Protein AF-A0AAJ1K2L3-F1 (afdb_monomer)

Solvent-accessible surface area (backbone atoms only — not comparable to full-atom values): 7882 Å² total; per-residue (Å²): 142,82,64,66,69,59,52,53,51,51,50,51,60,64,66,70,42,66,76,26,13,35,36,40,37,45,78,62,70,50,25,49,73,88,35,52,59,82,81,45,63,57,47,80,53,73,97,76,20,42,33,32,54,41,69,54,43,80,42,42,40,34,36,39,54,74,52,72,58,94,91,45,78,47,69,54,69,80,44,71,48,77,43,81,39,51,47,49,35,34,36,32,41,40,72,48,82,43,43,57,70,60,46,76,75,55,78,76,61,90,54,54,52,75,72,47,81,47,81,49,72,95,82,79,30,40,26,47,32,31,37,42,35,72,44,86,120

Foldseek 3Di:
DPPPVVQVVVVVVLLPFQQWEKEWEDAPDKDKQNHDQVVASWDQHPPRTIIGTDGFAKIKMWDWHWDDDDPDIDIDDIFIDIDGTDGRKYWYQYFDWDAPVVCVVPVPPPFKDFRDWDDDPDNGTTGTRITGGIDRD

Sequence (137 aa):
MFGIGKKKAKLKDFINDETKAVIHIYGDKVKVDGKDPSEFDMIKGEYGQAVVKLDAGVHSIEAIHRTTEGKTNIKTPRITSELTLEANHEYSFGIHKYSKEYLDNNSHDSAYQYIYYCPVGEGKYEGRFGIICFIER

Radius of gyration: 16.04 Å; Cα contacts (8 Å, |Δi|>4): 269; chains: 1; bounding box: 40×38×42 Å

Secondary structure (DSSP, 8-state):
--SHHHHHHHHHHHH--TTSEEEEE-SSSEEETTB-GGGSSEEE-GGG-EEEEE-SEEEEEEE--EEEETTEEEEPPPEEEEEEE-TT-EEEE------HHHHHHSTT-TTEEEEEEEEETTTTEEEEEEEEEEE--

pLDDT: mean 72.31, std 17.11, range [36.06, 94.56]

Mean predicted aligned error: 9.55 Å

Structure (mmCIF, N/CA/C/O backbone):
data_AF-A0AAJ1K2L3-F1
#
_entry.id   AF-A0AAJ1K2L3-F1
#
loop_
_atom_site.group_PDB
_atom_site.id
_atom_site.type_symbol
_atom_site.label_atom_id
_atom_site.label_alt_id
_atom_site.label_comp_id
_atom_site.label_asym_id
_atom_site.label_entity_id
_atom_site.label_seq_id
_atom_site.pdbx_PDB_ins_code
_atom_site.Cartn_x
_atom_site.Cartn_y
_atom_site.Cartn_z
_atom_site.occupancy
_atom_site.B_iso_or_equiv
_atom_site.auth_seq_id
_atom_site.auth_comp_id
_atom_site.auth_asym_id
_atom_site.auth_atom_id
_atom_site.pdbx_PDB_model_num
ATOM 1 N N . MET A 1 1 ? -13.997 27.029 -7.986 1.00 42.00 1 MET A N 1
ATOM 2 C CA . MET A 1 1 ? -13.028 26.021 -7.494 1.00 42.00 1 MET A CA 1
ATOM 3 C C . MET A 1 1 ? -13.575 25.330 -6.231 1.00 42.00 1 MET A C 1
ATOM 5 O O . MET A 1 1 ? -13.166 25.677 -5.138 1.00 42.00 1 MET A O 1
ATOM 9 N N . PHE A 1 2 ? -14.522 24.383 -6.343 1.00 47.84 2 PHE A N 1
ATOM 10 C CA . PHE A 1 2 ? -15.242 23.811 -5.174 1.00 47.84 2 PHE A CA 1
ATOM 11 C C . PHE A 1 2 ? -14.991 22.307 -4.910 1.00 47.84 2 PHE A C 1
ATOM 13 O O . PHE A 1 2 ? -15.621 21.720 -4.033 1.00 47.84 2 PHE A O 1
ATOM 20 N N . GLY A 1 3 ? -14.086 21.659 -5.656 1.00 57.00 3 GLY A N 1
ATOM 21 C CA . GLY A 1 3 ? -13.916 20.195 -5.617 1.00 57.00 3 GLY A CA 1
ATOM 22 C C . GLY A 1 3 ? -12.775 19.661 -4.739 1.00 57.00 3 GLY A C 1
ATOM 23 O O . GLY A 1 3 ? -12.892 18.566 -4.197 1.00 57.00 3 GLY A O 1
ATOM 24 N N . ILE A 1 4 ? -11.681 20.411 -4.582 1.00 59.56 4 ILE A N 1
ATOM 25 C CA . ILE A 1 4 ? -10.441 19.902 -3.960 1.00 59.56 4 ILE A CA 1
ATOM 26 C C . ILE A 1 4 ? -10.577 19.812 -2.431 1.00 59.56 4 ILE A C 1
ATOM 28 O O . ILE A 1 4 ? -10.241 18.787 -1.844 1.00 59.56 4 ILE A O 1
ATOM 32 N N . GLY A 1 5 ? -11.164 20.828 -1.787 1.00 63.53 5 GLY A N 1
ATOM 33 C CA . GLY A 1 5 ? -11.351 20.845 -0.329 1.00 63.53 5 GLY A CA 1
ATOM 34 C C . GLY A 1 5 ? -12.245 19.714 0.193 1.00 63.53 5 GLY A C 1
ATOM 35 O O . GLY A 1 5 ? -11.931 19.097 1.206 1.00 63.53 5 GLY A O 1
ATOM 36 N N . LYS A 1 6 ? -13.310 19.362 -0.544 1.00 71.69 6 LYS A N 1
ATOM 37 C CA . LYS A 1 6 ? -14.211 18.257 -0.171 1.00 71.69 6 LYS A CA 1
ATOM 38 C C . LYS A 1 6 ? -13.540 16.884 -0.272 1.00 71.69 6 LYS A C 1
ATOM 40 O O . LYS A 1 6 ? -13.833 16.016 0.541 1.00 71.69 6 LYS A O 1
ATOM 45 N N . LYS A 1 7 ? -12.649 16.677 -1.251 1.00 70.38 7 LYS A N 1
ATOM 46 C CA . LYS A 1 7 ? -11.887 15.423 -1.383 1.00 70.38 7 LYS A CA 1
ATOM 47 C C . LYS A 1 7 ? -10.874 15.258 -0.251 1.00 70.38 7 LYS A C 1
ATOM 49 O O . LYS A 1 7 ? -10.784 14.174 0.307 1.00 70.38 7 LYS A O 1
ATOM 54 N N . LYS A 1 8 ? -10.184 16.339 0.132 1.00 76.56 8 LYS A N 1
ATOM 55 C CA . LYS A 1 8 ? -9.246 16.328 1.265 1.00 76.56 8 LYS A CA 1
ATOM 56 C C . LYS A 1 8 ? -9.935 16.045 2.596 1.00 76.56 8 LYS A C 1
ATOM 58 O O . LYS A 1 8 ? -9.426 15.242 3.361 1.00 76.56 8 LYS A O 1
ATOM 63 N N . ALA A 1 9 ? -11.091 16.661 2.851 1.00 82.81 9 ALA A N 1
ATOM 64 C CA . ALA A 1 9 ? -11.869 16.393 4.062 1.00 82.81 9 ALA A CA 1
ATOM 65 C C . ALA A 1 9 ? -12.309 14.923 4.136 1.00 82.81 9 ALA A C 1
ATOM 67 O O . ALA A 1 9 ? -12.014 14.252 5.112 1.00 82.81 9 ALA A O 1
ATOM 68 N N . LYS A 1 10 ? -12.881 14.386 3.049 1.00 85.00 10 LYS A N 1
ATOM 69 C CA . LYS A 1 10 ? -13.267 12.969 2.985 1.00 85.00 10 LYS A CA 1
ATOM 70 C C . LYS A 1 10 ? -12.097 12.015 3.181 1.00 85.00 10 LYS A C 1
ATOM 72 O O . LYS A 1 10 ? -12.275 10.992 3.821 1.00 85.00 10 LYS A O 1
ATOM 77 N N . LEU A 1 11 ? -10.930 12.327 2.616 1.00 85.38 11 LEU A N 1
ATOM 78 C CA . LEU A 1 11 ? -9.737 11.515 2.829 1.00 85.38 11 LEU A CA 1
ATOM 79 C C . LEU A 1 11 ? -9.302 11.562 4.296 1.00 85.38 11 LEU A C 1
ATOM 81 O O . LEU A 1 11 ? -9.019 10.511 4.846 1.00 85.38 11 LEU A O 1
ATOM 85 N N . LYS A 1 12 ? -9.299 12.741 4.932 1.00 86.19 12 LYS A N 1
ATOM 86 C CA . LYS A 1 12 ? -8.987 12.885 6.363 1.00 86.19 12 LYS A CA 1
ATOM 87 C C . LYS A 1 12 ? -9.947 12.091 7.246 1.00 86.19 12 LYS A C 1
ATOM 89 O O . LYS A 1 12 ? -9.493 11.348 8.104 1.00 86.19 12 LYS A O 1
ATOM 94 N N . ASP A 1 13 ? -11.247 12.209 7.000 1.00 87.94 13 ASP A N 1
ATOM 95 C CA . ASP A 1 13 ? -12.261 11.458 7.745 1.00 87.94 13 ASP A CA 1
ATOM 96 C C . ASP A 1 13 ? -12.115 9.952 7.509 1.00 87.94 13 ASP A C 1
ATOM 98 O O . ASP A 1 13 ? -12.265 9.158 8.430 1.00 87.94 13 ASP A O 1
ATOM 102 N N . PHE A 1 14 ? -11.784 9.558 6.275 1.00 88.06 14 PHE A N 1
ATOM 103 C CA . PHE A 1 14 ? -11.543 8.167 5.923 1.00 88.06 14 PHE A CA 1
ATOM 104 C C . PHE A 1 14 ? -10.361 7.604 6.701 1.00 88.06 14 PHE A C 1
ATOM 106 O O . PHE A 1 14 ? -10.506 6.570 7.336 1.00 88.06 14 PHE A O 1
ATOM 113 N N . ILE A 1 15 ? -9.209 8.273 6.689 1.00 87.88 15 ILE A N 1
ATOM 114 C CA . ILE A 1 15 ? -8.016 7.757 7.362 1.00 87.88 15 ILE A CA 1
ATOM 115 C C . ILE A 1 15 ? -8.146 7.810 8.888 1.00 87.88 15 ILE A C 1
ATOM 117 O O . ILE A 1 15 ? -7.427 7.064 9.544 1.00 87.88 15 ILE A O 1
ATOM 121 N N . ASN A 1 16 ? -9.018 8.648 9.461 1.00 87.56 16 ASN A N 1
ATOM 122 C CA . ASN A 1 16 ? -9.188 8.824 10.909 1.00 87.56 16 ASN A CA 1
ATOM 123 C C . ASN A 1 16 ? -9.886 7.622 11.579 1.00 87.56 16 ASN A C 1
ATOM 125 O O . ASN A 1 16 ? -11.041 7.691 11.996 1.00 87.56 16 ASN A O 1
ATOM 129 N N . ASP A 1 17 ? -9.178 6.502 11.629 1.00 86.56 17 ASP A N 1
ATOM 130 C CA . ASP A 1 17 ? -9.603 5.237 12.206 1.00 86.56 17 ASP A CA 1
ATOM 131 C C . ASP A 1 17 ? -8.404 4.582 12.890 1.00 86.56 17 ASP A C 1
ATOM 133 O O . ASP A 1 17 ? -7.509 4.053 12.233 1.00 86.56 17 ASP A O 1
ATOM 137 N N . GLU A 1 18 ? -8.379 4.653 14.217 1.00 88.38 18 GLU A N 1
ATOM 138 C CA . GLU A 1 18 ? -7.282 4.128 15.034 1.00 88.38 18 GLU A CA 1
ATOM 139 C C . GLU A 1 18 ? -7.306 2.592 15.125 1.00 88.38 18 GLU A C 1
ATOM 141 O O . GLU A 1 18 ? -6.351 1.979 15.591 1.00 88.38 18 GLU A O 1
ATOM 146 N N . THR A 1 19 ? -8.385 1.938 14.676 1.00 92.06 19 THR A N 1
ATOM 147 C CA . THR A 1 19 ? -8.519 0.471 14.739 1.00 92.06 19 THR A CA 1
ATOM 148 C C . THR A 1 19 ? -7.909 -0.237 13.533 1.00 92.06 19 THR A C 1
ATOM 150 O O . THR A 1 19 ? -7.743 -1.458 13.552 1.00 92.06 19 THR A O 1
ATOM 153 N N . LYS A 1 20 ? -7.573 0.517 12.482 1.00 92.50 20 LYS A N 1
ATOM 154 C CA . LYS A 1 20 ? -7.072 -0.001 11.208 1.00 92.50 20 LYS A CA 1
ATOM 155 C C . LYS A 1 20 ? -5.684 0.541 10.900 1.00 92.50 20 LYS A C 1
ATOM 157 O O . LYS A 1 20 ? -5.308 1.627 11.336 1.00 92.50 20 LYS A O 1
ATOM 162 N N . ALA A 1 21 ? -4.940 -0.226 10.117 1.00 90.75 21 ALA A N 1
ATOM 163 C CA . ALA A 1 21 ? -3.793 0.269 9.379 1.00 90.75 21 ALA A CA 1
ATOM 164 C C . ALA A 1 21 ? -4.283 0.928 8.083 1.00 90.75 21 ALA A C 1
ATOM 166 O O . ALA A 1 21 ? -5.215 0.438 7.439 1.00 90.75 21 ALA A O 1
ATOM 167 N N . VAL A 1 22 ? -3.649 2.022 7.672 1.00 90.31 22 VAL A N 1
ATOM 168 C CA . VAL A 1 22 ? -3.952 2.708 6.409 1.00 90.31 22 VAL A CA 1
ATOM 169 C C . VAL A 1 22 ? -2.774 2.548 5.465 1.00 90.31 22 VAL A C 1
ATOM 171 O O . VAL A 1 22 ? -1.648 2.861 5.826 1.00 90.31 22 VAL A O 1
ATOM 174 N N . ILE A 1 23 ? -3.017 2.118 4.230 1.00 88.00 23 ILE A N 1
ATOM 175 C CA . ILE A 1 23 ? -1.980 2.031 3.203 1.00 88.00 23 ILE A CA 1
ATOM 176 C C . ILE A 1 23 ? -2.317 2.904 1.994 1.00 88.00 23 ILE A C 1
ATOM 178 O O . ILE A 1 23 ? -3.377 2.781 1.380 1.00 88.00 23 ILE A O 1
ATOM 182 N N . HIS A 1 24 ? -1.389 3.789 1.634 1.00 88.25 24 HIS A N 1
ATOM 183 C CA . HIS A 1 24 ? -1.432 4.625 0.438 1.00 88.25 24 HIS A CA 1
ATOM 184 C C . HIS A 1 24 ? -0.673 3.923 -0.687 1.00 88.25 24 HIS A C 1
ATOM 186 O O . HIS A 1 24 ? 0.546 3.804 -0.655 1.00 88.25 24 HIS A O 1
ATOM 192 N N . ILE A 1 25 ? -1.394 3.432 -1.687 1.00 87.00 25 ILE A N 1
ATOM 193 C CA . ILE A 1 25 ? -0.859 2.636 -2.789 1.00 87.00 25 ILE A CA 1
ATOM 194 C C . ILE A 1 25 ? -0.721 3.507 -4.039 1.00 87.00 25 ILE A C 1
ATOM 196 O O . ILE A 1 25 ? -1.710 3.987 -4.606 1.00 87.00 25 ILE A O 1
ATOM 200 N N . TYR A 1 26 ? 0.519 3.641 -4.501 1.00 80.00 26 TYR A N 1
ATOM 201 C CA . TYR A 1 26 ? 0.923 4.324 -5.719 1.00 80.00 26 TYR A CA 1
ATOM 202 C C . TYR A 1 26 ? 1.383 3.305 -6.764 1.00 80.00 26 TYR A C 1
ATOM 204 O O . TYR A 1 26 ? 2.419 2.654 -6.622 1.00 80.00 26 TYR A O 1
ATOM 212 N N . GLY A 1 27 ? 0.629 3.198 -7.855 1.00 73.56 27 GLY A N 1
ATOM 213 C CA . GLY A 1 27 ? 0.986 2.364 -8.997 1.00 73.56 27 GLY A CA 1
ATOM 214 C C . GLY A 1 27 ? -0.186 1.568 -9.551 1.00 73.56 27 GLY A C 1
ATOM 215 O O . GLY A 1 27 ? -1.255 1.475 -8.949 1.00 73.56 27 GLY A O 1
ATOM 216 N N . ASP A 1 28 ? 0.043 0.979 -10.720 1.00 68.94 28 ASP A N 1
ATOM 217 C CA . ASP A 1 28 ? -0.930 0.135 -11.400 1.00 68.94 28 ASP A CA 1
ATOM 218 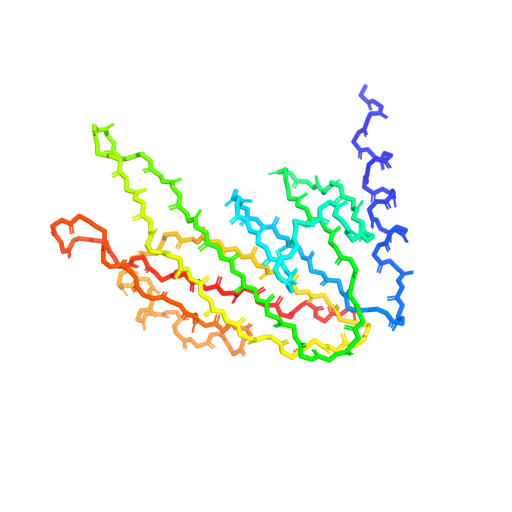C C . ASP A 1 28 ? -0.678 -1.345 -11.093 1.00 68.94 28 ASP A C 1
ATOM 220 O O . ASP A 1 28 ? 0.466 -1.781 -10.970 1.00 68.94 28 ASP A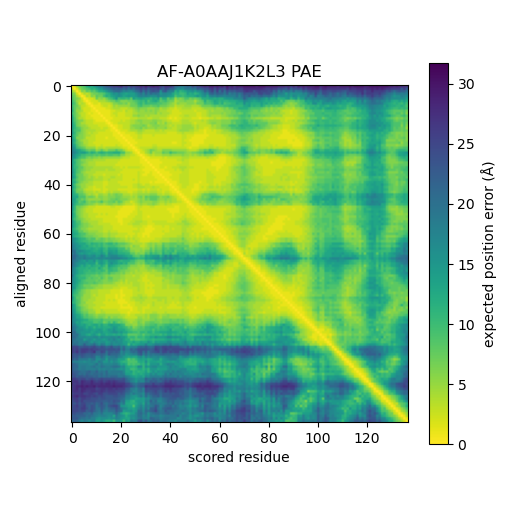 O 1
ATOM 224 N N . LYS A 1 29 ? -1.753 -2.146 -11.050 1.00 80.50 29 LYS A N 1
ATOM 225 C CA . LYS A 1 29 ? -1.695 -3.614 -10.880 1.00 80.50 29 LYS A CA 1
ATOM 226 C C . LYS A 1 29 ? -1.016 -4.053 -9.582 1.00 80.50 29 LYS A C 1
ATOM 228 O O . LYS A 1 29 ? -0.183 -4.963 -9.589 1.00 80.50 29 LYS A O 1
ATOM 233 N N . VAL A 1 30 ? -1.393 -3.392 -8.493 1.00 85.56 30 VAL A N 1
ATOM 234 C CA . VAL A 1 30 ? -1.072 -3.811 -7.129 1.00 85.56 30 VAL A CA 1
ATOM 235 C C . VAL A 1 30 ? -2.184 -4.721 -6.622 1.00 85.56 30 VAL A C 1
ATOM 237 O O . VAL A 1 30 ? -3.352 -4.466 -6.906 1.00 85.56 30 VAL A O 1
ATOM 240 N N . LYS A 1 31 ? -1.819 -5.763 -5.880 1.00 90.88 31 LYS A N 1
ATOM 241 C CA . LYS A 1 31 ? -2.728 -6.613 -5.117 1.00 90.88 31 LYS A CA 1
ATOM 242 C C . LYS A 1 31 ? -2.309 -6.630 -3.658 1.00 90.88 31 LYS A C 1
ATOM 244 O O . LYS A 1 31 ? -1.116 -6.656 -3.368 1.00 90.88 31 LYS A O 1
ATOM 249 N N . VAL A 1 32 ? -3.295 -6.652 -2.774 1.00 90.62 32 VAL A N 1
ATOM 250 C CA . VAL A 1 32 ? -3.126 -6.860 -1.334 1.00 90.62 32 VAL A CA 1
ATOM 251 C C . VAL A 1 32 ? -3.862 -8.146 -0.990 1.00 90.62 32 VAL A C 1
ATOM 253 O O . VAL A 1 32 ? -5.018 -8.303 -1.375 1.00 90.62 32 VAL A O 1
ATOM 256 N N . ASP A 1 33 ? -3.192 -9.105 -0.359 1.00 93.56 33 ASP A N 1
ATOM 257 C CA . ASP A 1 33 ? -3.749 -10.431 -0.052 1.00 93.56 33 ASP A CA 1
ATOM 258 C C . ASP A 1 33 ? -4.386 -11.120 -1.268 1.00 93.56 33 ASP A C 1
ATOM 260 O O . ASP A 1 33 ? -5.451 -11.736 -1.200 1.00 93.56 33 ASP A O 1
ATOM 264 N N . GLY A 1 34 ? -3.736 -10.960 -2.426 1.00 92.44 34 GLY A N 1
ATOM 265 C CA . GLY A 1 34 ? -4.179 -11.488 -3.720 1.00 92.44 34 GLY A CA 1
ATOM 266 C C . GLY A 1 34 ? -5.363 -10.750 -4.366 1.00 92.44 34 GLY A C 1
ATOM 267 O O . GLY A 1 34 ? -5.711 -11.059 -5.516 1.00 92.44 34 GLY A O 1
ATOM 268 N N . LYS A 1 35 ? -5.945 -9.760 -3.684 1.00 93.56 35 LYS A N 1
ATOM 269 C CA . LYS A 1 35 ? -7.126 -8.987 -4.098 1.00 93.56 35 LYS A CA 1
ATOM 270 C C . LYS A 1 35 ? -6.755 -7.607 -4.625 1.00 93.56 35 LYS A C 1
ATOM 272 O O . LYS A 1 35 ? -5.735 -7.035 -4.241 1.00 93.56 35 LYS A O 1
ATOM 277 N N . ASP A 1 36 ? -7.580 -7.064 -5.509 1.00 91.50 36 ASP A N 1
ATOM 278 C CA . ASP A 1 36 ? -7.424 -5.691 -5.979 1.00 91.50 36 ASP A CA 1
ATOM 279 C C . ASP A 1 36 ? -7.764 -4.696 -4.844 1.00 91.50 36 ASP A C 1
ATOM 281 O O . ASP A 1 36 ? -8.700 -4.935 -4.080 1.00 91.50 36 ASP A O 1
ATOM 285 N N . PRO A 1 37 ? -7.074 -3.541 -4.733 1.00 90.44 37 PRO A N 1
ATOM 286 C CA . PRO A 1 37 ? -7.339 -2.538 -3.697 1.00 90.44 37 PRO A CA 1
ATOM 287 C C . PRO A 1 37 ? -8.805 -2.098 -3.589 1.00 90.44 37 PRO A C 1
ATOM 289 O O . PRO A 1 37 ? -9.268 -1.753 -2.509 1.00 90.44 37 PRO A O 1
ATOM 292 N N . SER A 1 38 ? -9.555 -2.132 -4.695 1.00 89.69 38 SER A N 1
ATOM 293 C CA . SER A 1 38 ? -10.983 -1.789 -4.724 1.00 89.69 38 SER A CA 1
ATOM 294 C C . SER A 1 38 ? -11.898 -2.802 -4.032 1.00 89.69 38 SER A C 1
ATOM 296 O O . SER A 1 38 ? -13.080 -2.517 -3.872 1.00 89.69 38 SER A O 1
ATOM 298 N N . GLU A 1 39 ? -11.390 -3.983 -3.680 1.00 92.94 39 GLU A N 1
ATOM 299 C CA . GLU A 1 39 ? -12.129 -5.016 -2.941 1.00 92.94 39 GLU A CA 1
ATOM 300 C C . GLU A 1 39 ? -12.083 -4.806 -1.419 1.00 92.94 39 GLU A C 1
ATOM 302 O O . GLU A 1 39 ? -12.751 -5.521 -0.674 1.00 92.94 39 GLU A O 1
ATOM 307 N N . PHE A 1 40 ? -11.301 -3.832 -0.957 1.00 91.88 40 PHE A N 1
ATOM 308 C CA . PHE A 1 40 ? -11.200 -3.433 0.441 1.00 91.88 40 PHE A CA 1
ATOM 309 C C . PHE A 1 40 ? -11.973 -2.138 0.695 1.00 91.88 40 PHE A C 1
ATOM 311 O O . PHE A 1 40 ? -12.472 -1.496 -0.234 1.00 91.88 40 PHE A O 1
ATOM 318 N N . ASP A 1 41 ? -12.032 -1.718 1.961 1.00 92.12 41 ASP A N 1
ATOM 319 C CA . ASP A 1 41 ? -12.448 -0.356 2.278 1.00 92.12 41 ASP A CA 1
ATOM 320 C C . ASP A 1 41 ? -11.397 0.610 1.710 1.00 92.12 41 ASP A C 1
ATOM 322 O O . ASP A 1 41 ? -10.272 0.696 2.213 1.00 92.12 41 ASP A O 1
ATOM 326 N N . MET A 1 42 ? -11.739 1.255 0.589 1.00 92.12 42 MET A N 1
ATOM 327 C CA . MET A 1 42 ? -10.825 2.043 -0.235 1.00 92.12 42 MET A CA 1
ATOM 328 C C . MET A 1 42 ? -11.427 3.398 -0.603 1.00 92.12 42 MET A C 1
ATOM 330 O O . MET A 1 42 ? -12.557 3.497 -1.085 1.00 92.12 42 MET A O 1
ATOM 334 N N . ILE A 1 43 ? -10.604 4.444 -0.533 1.00 91.69 43 ILE A N 1
ATOM 335 C CA . ILE A 1 43 ? -10.870 5.742 -1.155 1.00 91.69 43 ILE A CA 1
ATOM 336 C C . ILE A 1 43 ? -9.779 6.095 -2.171 1.00 91.69 43 ILE A C 1
ATOM 338 O O . ILE A 1 43 ? -8.617 5.710 -2.053 1.00 91.69 43 ILE A O 1
ATOM 342 N N . LYS A 1 44 ? -10.140 6.860 -3.204 1.00 87.81 44 LYS A N 1
ATOM 343 C CA . LYS A 1 44 ? -9.151 7.473 -4.099 1.00 87.81 44 LYS A CA 1
ATOM 344 C C . LYS A 1 44 ? -8.579 8.731 -3.448 1.00 87.81 44 LYS A C 1
ATOM 346 O O . LYS A 1 44 ? -9.328 9.670 -3.173 1.00 87.81 44 LYS A O 1
ATOM 351 N N . GLY A 1 45 ? -7.269 8.742 -3.227 1.00 80.62 45 GLY A N 1
ATOM 352 C CA . GLY A 1 45 ? -6.551 9.893 -2.685 1.00 80.62 45 GLY A CA 1
ATOM 353 C C . GLY A 1 45 ? -6.096 10.878 -3.765 1.00 80.62 45 GLY A C 1
ATOM 354 O O . GLY A 1 45 ? -6.625 10.908 -4.882 1.00 80.62 45 GLY A O 1
ATOM 355 N N . GLU A 1 46 ? -5.116 11.714 -3.425 1.00 78.12 46 GLU A N 1
ATOM 356 C CA . GLU A 1 46 ? -4.507 12.635 -4.390 1.00 78.12 46 GLU A CA 1
ATOM 357 C C . GLU A 1 46 ? -3.621 11.875 -5.394 1.00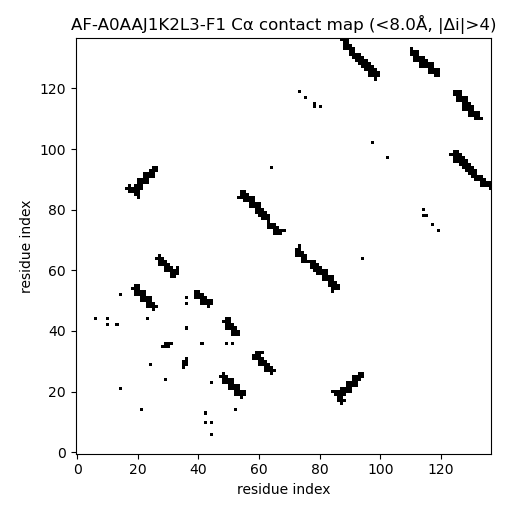 78.12 46 GLU A C 1
ATOM 359 O O . GLU A 1 46 ? -3.215 10.741 -5.159 1.00 78.12 46 GLU A O 1
ATOM 364 N N . TYR A 1 47 ? -3.376 12.470 -6.565 1.00 74.56 47 TYR A N 1
ATOM 365 C CA . TYR A 1 47 ? -2.490 11.910 -7.603 1.00 74.56 47 TYR A CA 1
ATOM 366 C C . TYR A 1 47 ? -2.816 10.476 -8.073 1.00 74.56 47 TYR A C 1
ATOM 368 O O . TYR A 1 47 ? -1.965 9.792 -8.628 1.00 74.56 47 TYR A O 1
ATOM 376 N N . GLY A 1 48 ? -4.064 10.027 -7.898 1.00 73.38 48 GLY A N 1
ATOM 377 C CA . GLY A 1 48 ? -4.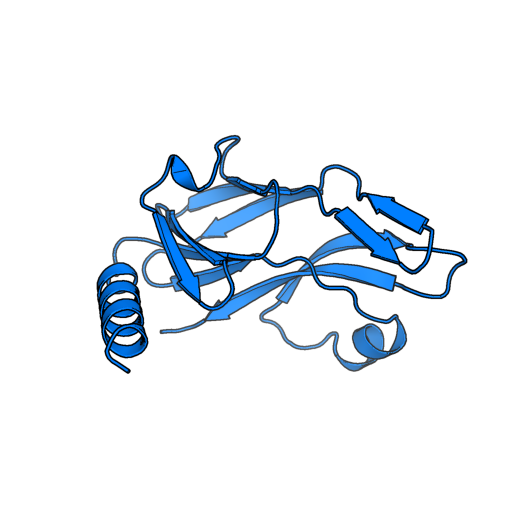520 8.714 -8.362 1.00 73.38 48 GLY A CA 1
ATOM 378 C C . GLY A 1 48 ? -4.224 7.555 -7.407 1.00 73.38 48 GLY A C 1
ATOM 379 O O . GLY A 1 48 ? -4.567 6.420 -7.745 1.00 73.38 48 GLY A O 1
ATOM 380 N N . GLN A 1 49 ? -3.669 7.829 -6.221 1.00 83.81 49 GLN A N 1
ATOM 381 C CA . GLN A 1 49 ? -3.405 6.799 -5.217 1.00 83.81 49 GLN A CA 1
ATOM 382 C C . GLN A 1 49 ? -4.696 6.093 -4.777 1.00 83.81 49 GLN A C 1
ATOM 384 O O . GLN A 1 49 ? -5.773 6.702 -4.684 1.00 83.81 49 GLN A O 1
ATOM 389 N N . ALA A 1 50 ? -4.586 4.804 -4.482 1.00 89.75 50 ALA A N 1
ATOM 390 C CA . ALA A 1 50 ? -5.602 4.069 -3.742 1.00 89.75 50 ALA A CA 1
ATOM 391 C C . ALA A 1 50 ? -5.224 4.093 -2.260 1.00 89.75 50 ALA A C 1
ATOM 393 O O . ALA A 1 50 ? -4.113 3.719 -1.916 1.00 89.75 50 ALA A O 1
ATOM 394 N N . VAL A 1 51 ? -6.124 4.545 -1.394 1.00 91.12 51 VAL A N 1
ATOM 395 C CA . VAL A 1 51 ? -5.925 4.518 0.058 1.00 91.12 51 VAL A CA 1
ATOM 396 C C . VAL A 1 51 ? -6.827 3.436 0.613 1.00 91.12 51 VAL A C 1
ATOM 398 O O . VAL A 1 51 ? -8.038 3.516 0.419 1.00 91.12 51 VAL A O 1
ATOM 401 N N . VAL A 1 52 ? -6.240 2.424 1.241 1.00 92.88 52 VAL A N 1
ATOM 402 C CA . VAL A 1 52 ? -6.931 1.216 1.705 1.00 92.88 52 VAL A CA 1
ATOM 403 C C . VAL A 1 52 ? -6.791 1.094 3.217 1.00 92.88 52 VAL A C 1
ATOM 405 O O . VAL A 1 52 ? -5.720 1.371 3.754 1.00 92.88 52 VAL A O 1
ATOM 408 N N . LYS A 1 53 ? -7.854 0.662 3.898 1.00 93.62 53 LYS A N 1
ATOM 409 C CA . LYS A 1 53 ? -7.793 0.236 5.299 1.00 93.62 53 LYS A CA 1
ATOM 410 C C . LYS A 1 53 ? -7.638 -1.270 5.410 1.00 93.62 53 LYS A C 1
ATOM 412 O O . LYS A 1 53 ? -8.359 -2.019 4.752 1.00 93.62 53 LYS A O 1
ATOM 417 N N . LEU A 1 54 ? -6.745 -1.693 6.290 1.00 93.00 54 LEU A N 1
ATOM 418 C CA . LEU A 1 54 ? -6.466 -3.090 6.589 1.00 93.00 54 LEU A CA 1
ATOM 419 C C . LEU A 1 54 ? -6.497 -3.303 8.102 1.00 93.00 54 LEU A C 1
ATOM 421 O O . LEU A 1 54 ? -6.323 -2.366 8.883 1.00 93.00 54 LEU A O 1
ATOM 425 N N . ASP A 1 55 ? -6.769 -4.532 8.519 1.00 94.56 55 ASP A N 1
ATOM 426 C CA . ASP A 1 55 ? -6.566 -4.924 9.910 1.00 94.56 55 ASP A CA 1
ATOM 427 C C . ASP A 1 55 ? -5.072 -4.898 10.264 1.00 94.56 55 ASP A C 1
ATOM 429 O O . ASP A 1 55 ? -4.210 -4.910 9.389 1.00 94.56 55 ASP A O 1
ATOM 433 N N . ALA A 1 56 ? -4.755 -4.830 11.556 1.00 91.50 56 ALA A N 1
ATOM 434 C CA . ALA A 1 56 ? -3.382 -5.045 11.994 1.00 91.50 56 ALA A CA 1
ATOM 435 C C . ALA A 1 56 ? -2.993 -6.516 11.777 1.00 91.50 56 ALA A C 1
ATOM 437 O O . ALA A 1 56 ? -3.790 -7.422 12.037 1.00 91.50 56 ALA A O 1
ATOM 438 N N . GLY A 1 57 ? -1.758 -6.760 11.348 1.00 91.69 57 GLY A N 1
ATOM 439 C CA . GLY A 1 57 ? -1.260 -8.100 11.064 1.00 91.69 57 GLY A CA 1
ATOM 440 C C . GLY A 1 57 ? -0.347 -8.155 9.848 1.00 91.69 57 GLY A C 1
ATOM 441 O O . GLY A 1 57 ? 0.103 -7.136 9.330 1.00 91.69 57 GLY A O 1
ATOM 442 N N . VAL A 1 58 ? -0.046 -9.376 9.413 1.00 90.81 58 VAL A N 1
ATOM 443 C CA . VAL A 1 58 ? 0.800 -9.620 8.242 1.00 90.81 58 VAL A CA 1
ATOM 444 C C . VAL A 1 58 ? -0.068 -9.655 6.990 1.00 90.81 58 VAL A C 1
ATOM 446 O O . VAL A 1 58 ? -0.999 -10.454 6.902 1.00 90.81 58 VAL A O 1
ATOM 449 N N . HIS A 1 59 ? 0.277 -8.818 6.018 1.00 89.94 59 HIS A N 1
ATOM 450 C CA . HIS A 1 59 ? -0.383 -8.717 4.723 1.00 89.94 59 HIS A CA 1
ATOM 451 C C . HIS A 1 59 ? 0.608 -8.956 3.593 1.00 89.94 59 HIS A C 1
ATOM 453 O O . HIS A 1 59 ? 1.751 -8.503 3.638 1.00 89.94 59 HIS A O 1
ATOM 459 N N . SER A 1 60 ? 0.156 -9.631 2.543 1.00 89.12 60 SER A N 1
ATOM 460 C CA . SER A 1 60 ? 0.949 -9.819 1.331 1.00 89.12 60 SER A CA 1
ATOM 461 C C . SER A 1 60 ? 0.654 -8.710 0.329 1.00 89.12 60 SER A C 1
ATOM 463 O O . SER A 1 60 ? -0.502 -8.368 0.084 1.00 89.12 60 SER A O 1
ATOM 465 N N . ILE A 1 61 ? 1.697 -8.157 -0.285 1.00 85.81 61 ILE A N 1
ATOM 466 C CA . ILE A 1 61 ? 1.568 -7.205 -1.386 1.00 85.81 61 ILE A CA 1
ATOM 467 C C . ILE A 1 61 ? 2.258 -7.742 -2.621 1.00 85.81 61 ILE A C 1
ATOM 469 O O . ILE A 1 61 ? 3.416 -8.156 -2.586 1.00 85.81 61 ILE A O 1
ATOM 473 N N . GLU A 1 62 ? 1.534 -7.688 -3.733 1.00 85.50 62 GLU A N 1
ATOM 474 C CA . GLU A 1 62 ? 2.042 -8.019 -5.051 1.00 85.50 62 GLU A CA 1
ATOM 475 C C . GLU A 1 62 ? 1.945 -6.809 -5.976 1.00 85.50 62 GLU A C 1
ATOM 477 O O . GLU A 1 62 ? 0.924 -6.127 -6.003 1.00 85.50 62 GLU A O 1
ATOM 482 N N . ALA A 1 63 ? 2.963 -6.556 -6.794 1.00 80.19 63 ALA A N 1
ATOM 483 C CA . ALA A 1 63 ? 2.926 -5.458 -7.755 1.00 80.19 63 ALA A CA 1
ATOM 484 C C . ALA A 1 63 ? 3.656 -5.785 -9.059 1.00 80.19 63 ALA A C 1
ATOM 486 O O . ALA A 1 63 ? 4.644 -6.524 -9.088 1.00 80.19 63 ALA A O 1
ATOM 487 N N . ILE A 1 64 ? 3.171 -5.207 -10.161 1.00 77.44 64 ILE A N 1
ATOM 488 C CA . ILE A 1 64 ? 3.836 -5.242 -11.468 1.00 77.44 64 ILE A CA 1
ATOM 489 C C . ILE A 1 64 ? 3.923 -3.817 -11.996 1.00 77.44 64 ILE A C 1
ATOM 491 O O . ILE A 1 64 ? 2.926 -3.260 -12.450 1.00 77.44 64 ILE A O 1
ATOM 495 N N . HIS A 1 65 ? 5.128 -3.259 -12.037 1.00 72.88 65 HIS A N 1
ATOM 496 C CA . HIS A 1 65 ? 5.341 -1.937 -12.598 1.00 72.88 65 HIS A CA 1
ATOM 497 C C . HIS A 1 65 ? 5.602 -2.004 -14.099 1.00 72.88 65 HIS A C 1
ATOM 499 O O . HIS A 1 65 ? 6.284 -2.902 -14.607 1.00 72.88 65 HIS A O 1
ATOM 505 N N . ARG A 1 66 ? 5.041 -1.034 -14.818 1.00 72.88 66 ARG A N 1
ATOM 506 C CA . ARG A 1 66 ? 5.272 -0.830 -16.245 1.00 72.88 66 ARG A CA 1
ATOM 507 C C . ARG A 1 66 ? 5.610 0.631 -16.461 1.00 72.88 66 ARG A C 1
ATOM 509 O O . ARG A 1 66 ? 4.838 1.495 -16.064 1.00 72.88 66 ARG A O 1
ATOM 516 N N . THR A 1 67 ? 6.729 0.882 -17.117 1.00 69.88 67 THR A N 1
ATOM 517 C CA . THR A 1 67 ? 7.121 2.221 -17.542 1.00 69.88 67 THR A CA 1
ATOM 518 C C . THR A 1 67 ? 7.634 2.176 -18.974 1.00 69.88 67 THR A C 1
ATOM 520 O O . THR A 1 67 ? 8.077 1.130 -19.455 1.00 69.88 67 THR A O 1
ATOM 523 N N . THR A 1 68 ? 7.547 3.299 -19.674 1.00 69.75 68 THR A N 1
ATOM 524 C CA . THR A 1 68 ? 8.074 3.449 -21.029 1.00 69.75 68 THR A CA 1
ATOM 525 C C . THR A 1 68 ? 9.162 4.507 -20.991 1.00 69.75 68 THR A C 1
ATOM 527 O O . THR A 1 68 ? 8.901 5.658 -20.651 1.00 69.75 68 THR A O 1
ATOM 530 N N . GLU A 1 69 ? 10.383 4.126 -21.355 1.00 65.31 69 GLU A N 1
ATOM 531 C CA . GLU A 1 69 ? 11.513 5.046 -21.475 1.00 65.31 69 GLU A CA 1
ATOM 532 C C . GLU A 1 69 ? 11.934 5.152 -22.939 1.00 65.31 69 GLU A C 1
ATOM 534 O O . GLU A 1 69 ? 12.458 4.208 -23.537 1.00 65.31 69 GLU A O 1
ATOM 539 N N . GLY A 1 70 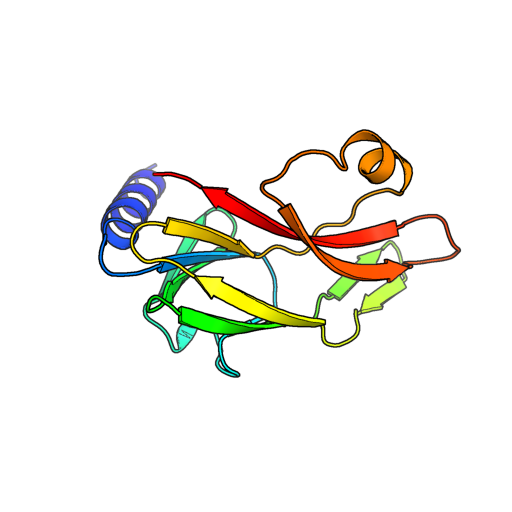? 11.668 6.311 -23.543 1.00 73.19 70 GLY A N 1
ATOM 540 C CA . GLY A 1 70 ? 11.877 6.527 -24.972 1.00 73.19 70 GLY A CA 1
ATOM 541 C C . GLY A 1 70 ? 11.040 5.555 -25.808 1.00 73.19 70 GLY A C 1
ATOM 542 O O . GLY A 1 70 ? 9.819 5.667 -25.856 1.00 73.19 70 GLY A O 1
ATOM 543 N N . LYS A 1 71 ? 11.702 4.600 -26.473 1.00 71.31 71 LYS A N 1
ATOM 544 C CA . LYS A 1 71 ? 11.055 3.533 -27.264 1.00 71.31 71 LYS A CA 1
ATOM 545 C C . LYS A 1 71 ? 10.999 2.182 -26.538 1.00 71.31 71 LYS A C 1
ATOM 547 O O . LYS A 1 71 ? 10.481 1.219 -27.098 1.00 71.31 71 LYS A O 1
ATOM 552 N N . THR A 1 72 ? 11.534 2.093 -25.322 1.00 61.19 72 THR A N 1
ATOM 553 C CA . THR A 1 72 ? 11.663 0.834 -24.584 1.00 61.19 72 THR A CA 1
ATOM 554 C C . THR A 1 72 ? 10.563 0.721 -23.542 1.00 61.19 72 THR A C 1
ATOM 556 O O . THR A 1 72 ? 10.432 1.567 -22.661 1.00 61.19 72 THR A O 1
ATOM 559 N N . ASN A 1 73 ? 9.790 -0.360 -23.616 1.00 69.62 73 ASN A N 1
ATOM 560 C CA . ASN A 1 73 ? 8.827 -0.713 -22.581 1.00 69.62 73 ASN A CA 1
ATOM 561 C C . ASN A 1 73 ? 9.514 -1.579 -21.531 1.00 69.62 73 ASN A C 1
ATOM 563 O O . ASN A 1 73 ? 9.976 -2.681 -21.825 1.00 69.62 73 ASN A O 1
ATOM 567 N N . ILE A 1 74 ? 9.552 -1.086 -20.303 1.00 69.50 74 ILE A N 1
ATOM 568 C CA . ILE A 1 74 ? 10.126 -1.772 -19.156 1.00 69.50 74 ILE A CA 1
ATOM 569 C C . ILE A 1 74 ? 8.973 -2.304 -18.322 1.00 69.50 74 ILE A C 1
ATOM 571 O O . ILE A 1 74 ? 8.065 -1.572 -17.928 1.00 69.50 74 ILE A O 1
ATOM 575 N N . LYS A 1 75 ? 9.008 -3.603 -18.052 1.00 72.00 75 LYS A N 1
ATOM 576 C CA . LYS A 1 75 ? 8.058 -4.276 -17.176 1.00 72.00 75 LYS A CA 1
ATOM 577 C C . LYS A 1 75 ? 8.846 -5.035 -16.125 1.00 72.00 75 LYS A C 1
ATOM 579 O O . LYS A 1 75 ? 9.714 -5.830 -16.477 1.00 72.00 75 LYS A O 1
ATOM 584 N N . THR A 1 76 ? 8.515 -4.825 -14.859 1.00 68.38 76 THR A N 1
ATOM 585 C CA . THR A 1 76 ? 9.114 -5.613 -13.785 1.00 68.38 76 THR A CA 1
ATOM 586 C C . THR A 1 76 ? 8.535 -7.026 -13.773 1.00 68.38 76 THR A C 1
ATOM 588 O O . THR A 1 76 ? 7.372 -7.235 -14.156 1.00 68.38 76 THR A O 1
ATOM 591 N N . PRO A 1 77 ? 9.295 -8.010 -13.272 1.00 69.69 77 PRO A N 1
ATOM 592 C CA . PRO A 1 77 ? 8.704 -9.218 -12.721 1.00 69.69 77 PRO A CA 1
ATOM 593 C C . PRO A 1 77 ? 7.645 -8.875 -11.666 1.00 69.69 77 PRO A C 1
ATOM 595 O O . PRO A 1 77 ? 7.568 -7.743 -11.175 1.00 69.69 77 PRO A O 1
ATOM 598 N N . ARG A 1 78 ? 6.801 -9.855 -11.339 1.00 76.31 78 ARG A N 1
ATOM 599 C CA . ARG A 1 78 ? 5.893 -9.725 -10.200 1.00 76.31 78 ARG A CA 1
ATOM 600 C C . ARG A 1 78 ? 6.743 -9.610 -8.939 1.00 76.31 78 ARG A C 1
ATOM 602 O O . ARG A 1 78 ? 7.536 -10.502 -8.656 1.00 76.31 78 ARG A O 1
ATOM 609 N N . ILE A 1 79 ? 6.583 -8.498 -8.242 1.00 75.25 79 ILE A N 1
ATOM 610 C CA . ILE A 1 79 ? 7.200 -8.239 -6.948 1.00 75.25 79 ILE A CA 1
ATOM 611 C C . ILE A 1 79 ? 6.216 -8.732 -5.904 1.00 75.25 79 ILE A C 1
ATOM 613 O O . ILE A 1 79 ? 5.041 -8.393 -6.011 1.00 75.25 79 ILE A O 1
ATOM 617 N N . THR A 1 80 ? 6.687 -9.500 -4.928 1.00 77.12 80 THR A N 1
ATOM 618 C CA . THR A 1 80 ? 5.876 -9.973 -3.806 1.00 77.12 80 THR A CA 1
ATOM 619 C C . THR A 1 80 ? 6.614 -9.681 -2.510 1.00 77.12 80 THR A C 1
ATOM 621 O O . THR A 1 80 ? 7.831 -9.857 -2.440 1.00 77.12 80 THR A O 1
ATOM 624 N N . SER A 1 81 ? 5.887 -9.218 -1.501 1.00 76.25 81 SER A N 1
ATOM 625 C CA . SER A 1 81 ? 6.422 -8.952 -0.171 1.00 76.25 81 SER A CA 1
ATOM 626 C C . SER A 1 81 ? 5.372 -9.145 0.903 1.00 76.25 81 SER A C 1
ATOM 628 O O . SER A 1 81 ? 4.179 -9.108 0.612 1.00 76.25 81 SER A O 1
ATOM 630 N N . GLU A 1 82 ? 5.832 -9.314 2.133 1.00 83.06 82 GLU A N 1
ATOM 631 C CA . GLU A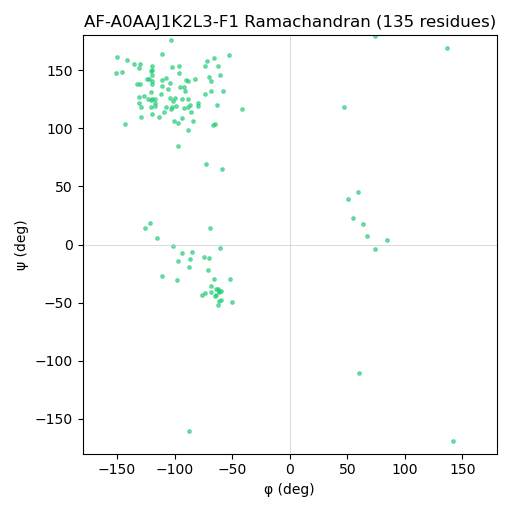 1 82 ? 4.996 -9.351 3.322 1.00 83.06 82 GLU A CA 1
ATOM 632 C C . GLU A 1 82 ? 5.255 -8.097 4.152 1.00 83.06 82 GLU A C 1
ATOM 634 O O . GLU A 1 82 ? 6.400 -7.679 4.335 1.00 83.06 82 GLU A O 1
ATOM 639 N N . LEU A 1 83 ? 4.172 -7.498 4.635 1.00 80.00 83 LEU A N 1
ATOM 640 C CA . LEU A 1 83 ? 4.175 -6.300 5.455 1.00 80.00 83 LEU A CA 1
ATOM 641 C C . LEU A 1 83 ? 3.467 -6.591 6.761 1.00 80.00 83 LEU A C 1
ATOM 643 O O . LEU A 1 83 ? 2.306 -6.991 6.756 1.00 80.00 83 LEU A O 1
ATOM 647 N N . THR A 1 84 ? 4.148 -6.334 7.869 1.00 85.31 84 THR A N 1
ATOM 648 C CA . THR A 1 84 ? 3.503 -6.294 9.179 1.00 85.31 84 THR A CA 1
ATOM 649 C C . THR A 1 84 ? 2.950 -4.894 9.388 1.00 85.31 84 THR A C 1
ATOM 651 O O . THR A 1 84 ? 3.709 -3.928 9.453 1.00 85.31 84 THR A O 1
ATOM 654 N N . LEU A 1 85 ? 1.628 -4.789 9.455 1.00 86.12 85 LEU A N 1
ATOM 655 C CA . LEU A 1 85 ? 0.908 -3.543 9.657 1.00 86.12 85 LEU A CA 1
ATOM 656 C C . LEU A 1 85 ? 0.393 -3.458 11.091 1.00 86.12 85 LEU A C 1
ATOM 658 O O . LEU A 1 85 ? -0.129 -4.428 11.642 1.00 86.12 85 LEU A O 1
ATOM 662 N N . GLU A 1 86 ? 0.496 -2.274 11.673 1.00 87.56 86 GLU A N 1
ATOM 663 C CA . GLU A 1 86 ? -0.017 -1.956 12.995 1.00 87.56 86 GLU A CA 1
ATOM 664 C C . GLU A 1 86 ? -1.252 -1.060 12.871 1.00 87.56 86 GLU A C 1
ATOM 666 O O . GLU A 1 86 ? -1.336 -0.194 11.996 1.00 87.56 86 GLU A O 1
ATOM 671 N N . ALA A 1 87 ? -2.229 -1.264 13.755 1.00 89.19 87 ALA A N 1
ATOM 672 C CA . ALA A 1 87 ? -3.383 -0.376 13.844 1.00 89.19 87 ALA A CA 1
ATOM 673 C C . ALA A 1 87 ? -2.930 1.040 14.229 1.00 89.19 87 ALA A C 1
ATOM 675 O O . ALA A 1 87 ? -1.900 1.201 14.882 1.00 89.19 87 ALA A O 1
ATOM 676 N N . ASN A 1 88 ? -3.706 2.049 13.833 1.00 87.12 88 ASN A N 1
ATOM 677 C CA . ASN A 1 88 ? -3.404 3.467 14.043 1.00 87.12 88 ASN A CA 1
ATOM 678 C C . ASN A 1 88 ? -2.139 3.981 13.325 1.00 87.12 88 ASN A C 1
ATOM 680 O O . ASN A 1 88 ? -1.637 5.056 13.643 1.00 87.12 88 ASN A O 1
ATOM 684 N N . HIS A 1 89 ? -1.647 3.251 12.326 1.00 85.62 89 HIS A N 1
ATOM 685 C CA . HIS A 1 89 ? -0.487 3.660 11.541 1.00 85.62 89 HIS A CA 1
ATOM 686 C C . HIS A 1 89 ? -0.820 3.789 10.061 1.00 85.62 89 HIS A C 1
ATOM 688 O O . HIS A 1 89 ? -1.692 3.094 9.527 1.00 85.62 89 HIS A O 1
ATOM 694 N N . GLU A 1 90 ? -0.115 4.699 9.393 1.00 84.19 90 GLU A N 1
ATOM 695 C CA . GLU A 1 90 ? -0.215 4.886 7.952 1.00 84.19 90 GLU A CA 1
ATOM 696 C C . GLU A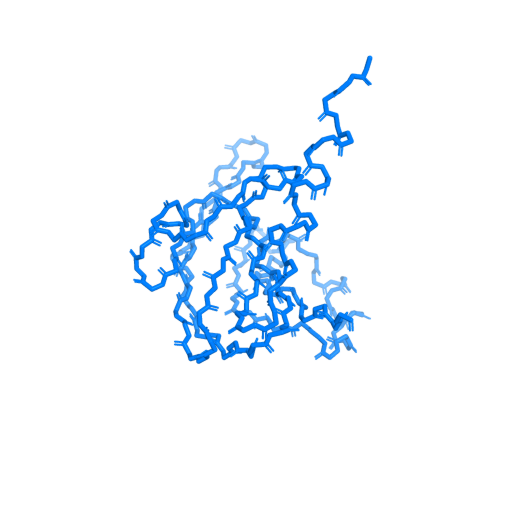 1 90 ? 1.076 4.446 7.257 1.00 84.19 90 GLU A C 1
ATOM 698 O O . GLU A 1 90 ? 2.178 4.686 7.740 1.00 84.19 90 GLU A O 1
ATOM 703 N N . TYR A 1 91 ? 0.938 3.828 6.091 1.00 83.69 91 TYR A N 1
ATOM 704 C CA . TYR A 1 91 ? 2.024 3.268 5.291 1.00 83.69 91 TYR A CA 1
ATOM 705 C C . TYR A 1 91 ? 1.887 3.744 3.848 1.00 83.69 91 TYR A C 1
ATOM 707 O O . TYR A 1 91 ? 0.770 3.966 3.378 1.00 83.69 91 TYR A O 1
ATOM 715 N N . SER A 1 92 ? 2.984 3.848 3.097 1.00 80.12 92 SER A N 1
ATOM 716 C CA . SER A 1 92 ? 2.927 4.091 1.650 1.00 80.12 92 SER A CA 1
ATOM 717 C C . SER A 1 92 ? 3.595 2.972 0.846 1.00 80.12 92 SER A C 1
ATOM 719 O O . SER A 1 92 ? 4.769 2.646 0.989 1.00 80.12 92 SER A O 1
ATOM 721 N N . PHE A 1 93 ? 2.851 2.389 -0.083 1.00 79.81 93 PHE A N 1
ATOM 722 C CA . PHE A 1 93 ? 3.396 1.488 -1.087 1.00 79.81 93 PHE A CA 1
ATOM 723 C C . PHE A 1 93 ? 3.606 2.257 -2.383 1.00 79.81 93 PHE A C 1
ATOM 725 O O . PHE A 1 93 ? 2.646 2.745 -2.974 1.00 79.81 93 PHE A O 1
ATOM 732 N N . GLY A 1 94 ? 4.843 2.334 -2.859 1.00 75.00 94 GLY A N 1
ATOM 733 C CA . GLY A 1 94 ? 5.159 2.990 -4.117 1.00 75.00 94 GLY A CA 1
ATOM 734 C C . GLY A 1 94 ? 6.220 2.236 -4.891 1.00 75.00 94 GLY A C 1
ATOM 735 O O . GLY A 1 94 ? 6.989 1.449 -4.352 1.00 75.00 94 GLY A O 1
ATOM 736 N N . ILE A 1 95 ? 6.262 2.477 -6.194 1.00 70.69 95 ILE A N 1
ATOM 737 C CA . ILE A 1 95 ? 7.347 1.999 -7.038 1.00 70.69 95 ILE A CA 1
ATOM 738 C C . ILE A 1 95 ? 8.025 3.213 -7.651 1.00 70.69 95 ILE A C 1
ATOM 740 O O . ILE A 1 95 ? 7.444 3.904 -8.487 1.00 70.69 95 ILE A O 1
ATOM 744 N N . HIS A 1 96 ? 9.265 3.449 -7.232 1.00 66.00 96 HIS A N 1
ATOM 745 C CA . HIS A 1 96 ? 10.051 4.600 -7.647 1.00 66.00 96 HIS A CA 1
ATOM 746 C C . HIS A 1 96 ? 11.329 4.162 -8.355 1.00 66.00 96 HIS A C 1
ATOM 748 O O . HIS A 1 96 ? 11.931 3.137 -8.045 1.00 66.00 96 HIS A O 1
ATOM 754 N N . LYS A 1 97 ? 11.742 4.956 -9.342 1.00 62.72 97 LYS A N 1
ATOM 755 C CA . LYS A 1 97 ? 13.026 4.792 -10.012 1.00 62.72 97 LYS A CA 1
ATOM 756 C C . LYS A 1 97 ? 14.048 5.663 -9.290 1.00 62.72 97 LYS A C 1
ATOM 758 O O . LYS A 1 97 ? 13.917 6.883 -9.300 1.00 62.72 97 LYS A O 1
ATOM 763 N N . TYR A 1 98 ? 15.066 5.039 -8.713 1.00 60.78 98 TYR A N 1
ATOM 764 C CA . TYR A 1 98 ? 16.208 5.734 -8.125 1.00 60.78 98 TYR A CA 1
ATOM 765 C C . TYR A 1 98 ? 17.476 5.497 -8.962 1.00 60.78 98 TYR A C 1
ATOM 767 O O . TYR A 1 98 ? 17.505 4.638 -9.845 1.00 60.78 98 TYR A O 1
ATOM 775 N N . SER A 1 99 ? 18.512 6.308 -8.749 1.00 57.41 99 SER A N 1
ATOM 776 C CA . SER A 1 99 ? 19.861 6.034 -9.260 1.00 57.41 99 SER A CA 1
ATOM 777 C C . SER A 1 99 ? 20.690 5.354 -8.172 1.00 57.41 99 SER A C 1
ATOM 779 O O . SER A 1 99 ? 20.444 5.579 -6.988 1.00 57.41 99 SER A O 1
ATOM 781 N N . LYS A 1 100 ? 21.704 4.568 -8.561 1.00 60.53 100 LYS A N 1
ATOM 782 C CA . LYS A 1 100 ? 22.650 3.944 -7.618 1.00 60.53 100 LYS A CA 1
ATOM 783 C C . LYS A 1 100 ? 23.232 4.959 -6.637 1.00 60.53 100 LYS A C 1
ATOM 785 O O . LYS A 1 100 ? 23.188 4.774 -5.432 1.00 60.53 100 LYS A O 1
ATOM 790 N N . GLU A 1 101 ? 23.720 6.065 -7.187 1.00 63.12 101 GLU A N 1
ATOM 791 C CA . GLU A 1 101 ? 24.356 7.145 -6.438 1.00 63.12 101 GLU A CA 1
ATOM 792 C C . GLU A 1 101 ? 23.404 7.795 -5.427 1.00 63.12 101 GLU A C 1
ATOM 794 O O . GLU A 1 101 ? 23.795 8.061 -4.295 1.00 63.12 101 GLU A O 1
ATOM 799 N N . TYR A 1 102 ? 22.136 8.017 -5.794 1.00 64.81 102 TYR A N 1
ATOM 800 C CA . TYR A 1 102 ? 21.142 8.524 -4.846 1.00 64.81 102 TYR A CA 1
ATOM 801 C C . TYR A 1 102 ? 20.944 7.541 -3.692 1.00 64.81 102 TYR A C 1
ATOM 803 O O . TYR A 1 102 ? 20.833 7.940 -2.539 1.00 64.81 102 TYR A O 1
ATOM 811 N N . LEU A 1 103 ? 20.931 6.249 -3.992 1.00 61.66 103 LEU A N 1
ATOM 812 C CA . LEU A 1 103 ? 20.673 5.210 -3.011 1.00 61.66 103 LEU A CA 1
ATOM 813 C C . LEU A 1 103 ? 21.838 4.986 -2.051 1.00 61.66 103 LEU A C 1
ATOM 815 O O . LEU A 1 103 ? 21.597 4.820 -0.861 1.00 61.66 103 LEU A O 1
ATOM 819 N N . ASP A 1 104 ? 23.072 4.995 -2.547 1.00 64.62 104 ASP A N 1
ATOM 820 C CA . ASP A 1 104 ? 24.273 4.842 -1.719 1.00 64.62 104 ASP A CA 1
ATOM 821 C C . ASP A 1 104 ? 24.446 6.036 -0.762 1.00 64.62 104 ASP A C 1
ATOM 823 O O . ASP A 1 104 ? 24.933 5.874 0.354 1.00 64.62 104 ASP A O 1
ATOM 827 N N . ASN A 1 105 ? 23.963 7.219 -1.159 1.00 65.19 105 ASN A N 1
ATOM 828 C CA . ASN A 1 105 ? 24.009 8.433 -0.343 1.00 65.19 105 ASN A CA 1
ATOM 829 C C . ASN A 1 105 ? 22.808 8.604 0.612 1.00 65.19 105 ASN A C 1
ATOM 831 O O . ASN A 1 105 ? 22.909 9.373 1.564 1.00 65.19 105 ASN A O 1
ATOM 835 N N . ASN A 1 106 ? 21.682 7.915 0.381 1.00 61.94 106 ASN A N 1
ATOM 836 C CA . ASN A 1 106 ? 20.439 8.060 1.164 1.00 61.94 106 ASN A CA 1
ATOM 837 C C . ASN A 1 106 ? 19.978 6.740 1.816 1.00 61.94 106 ASN A C 1
ATOM 839 O O . ASN A 1 106 ? 18.826 6.604 2.222 1.00 61.94 106 ASN A O 1
ATOM 843 N N . SER A 1 107 ? 20.865 5.749 1.950 1.00 54.72 107 SER A N 1
ATOM 844 C CA . SER A 1 107 ? 20.564 4.424 2.518 1.00 54.72 107 SER A CA 1
ATOM 845 C C . SER A 1 107 ? 20.278 4.412 4.034 1.00 54.72 107 SER A C 1
ATOM 847 O O . SER A 1 107 ? 20.324 3.344 4.638 1.00 54.72 107 SER A O 1
ATOM 849 N N . HIS A 1 108 ? 20.028 5.571 4.653 1.00 48.19 108 HIS A N 1
ATOM 850 C CA . HIS A 1 108 ? 19.974 5.771 6.106 1.00 48.19 108 HIS A CA 1
ATOM 851 C C . HIS A 1 108 ? 18.674 6.406 6.627 1.00 48.19 108 HIS A C 1
ATOM 853 O O . HIS A 1 108 ? 18.639 6.799 7.788 1.00 48.19 108 HIS A O 1
ATOM 859 N N . ASP A 1 109 ? 17.593 6.475 5.844 1.00 48.62 109 ASP A N 1
ATOM 860 C CA . ASP A 1 109 ? 16.276 6.693 6.459 1.00 48.62 109 ASP A CA 1
ATOM 861 C C . ASP A 1 109 ? 15.715 5.341 6.918 1.00 48.62 109 ASP A C 1
ATOM 863 O O . ASP A 1 109 ? 15.282 4.513 6.113 1.00 48.62 109 ASP A O 1
ATOM 867 N N . SER A 1 110 ? 15.718 5.118 8.233 1.00 48.12 110 SER A N 1
ATOM 868 C CA . SER A 1 110 ? 15.247 3.902 8.916 1.00 48.12 110 SER A CA 1
ATOM 869 C C . SER A 1 110 ? 13.763 3.574 8.703 1.00 48.12 110 SER A C 1
ATOM 871 O O . SER A 1 110 ? 13.290 2.552 9.189 1.00 48.12 110 SER A O 1
ATOM 873 N N . ALA A 1 111 ? 13.026 4.428 7.993 1.00 53.38 111 ALA A N 1
ATOM 874 C CA . ALA A 1 111 ? 11.604 4.272 7.723 1.00 53.38 111 ALA A CA 1
ATOM 875 C C . ALA A 1 111 ? 11.302 3.567 6.380 1.00 53.38 111 ALA A C 1
ATOM 877 O O . ALA A 1 111 ? 10.150 3.230 6.113 1.00 53.38 111 ALA A O 1
ATOM 878 N N . TYR A 1 112 ? 12.305 3.293 5.535 1.00 54.56 112 TYR A N 1
ATOM 879 C CA . TYR A 1 112 ? 12.101 2.642 4.233 1.00 54.56 112 TYR A CA 1
ATOM 880 C C . TYR A 1 112 ? 12.419 1.146 4.268 1.00 54.56 112 TYR A C 1
ATOM 882 O O . TYR A 1 112 ? 13.546 0.747 4.563 1.00 54.56 112 TYR A O 1
ATOM 890 N N . GLN A 1 113 ? 11.461 0.315 3.845 1.00 59.19 113 GLN A N 1
ATOM 891 C CA . GLN A 1 113 ? 11.714 -1.096 3.558 1.00 59.19 113 GLN A CA 1
ATOM 892 C C . GLN A 1 113 ? 11.862 -1.292 2.045 1.00 59.19 113 GLN A C 1
ATOM 894 O O . GLN A 1 113 ? 10.900 -1.246 1.275 1.00 59.19 113 GLN A O 1
ATOM 899 N N . TYR A 1 114 ? 13.095 -1.519 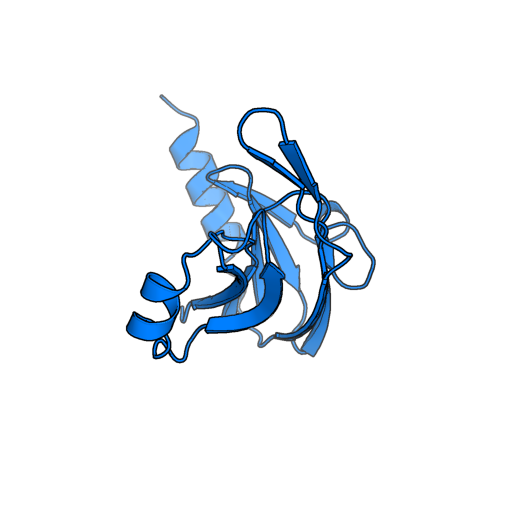1.593 1.00 57.47 114 TYR A N 1
ATOM 900 C CA . TYR A 1 114 ? 13.375 -1.833 0.193 1.00 57.47 114 TYR A CA 1
ATOM 901 C C . TYR A 1 114 ? 13.084 -3.307 -0.084 1.00 57.47 114 TYR A C 1
ATOM 903 O O . TYR A 1 114 ? 13.667 -4.184 0.545 1.00 57.47 114 TYR A O 1
ATOM 911 N N . ILE A 1 115 ? 12.188 -3.578 -1.032 1.00 53.69 115 ILE A N 1
ATOM 912 C CA . ILE A 1 115 ? 11.609 -4.916 -1.214 1.00 53.69 115 ILE A CA 1
ATOM 913 C C . ILE A 1 115 ? 12.064 -5.601 -2.488 1.00 53.69 115 ILE A C 1
ATOM 915 O O . ILE A 1 115 ? 12.115 -6.828 -2.539 1.00 53.69 115 ILE A O 1
ATOM 919 N N . TYR A 1 116 ? 12.422 -4.840 -3.522 1.00 52.44 116 TYR A N 1
ATOM 920 C CA . TYR A 1 116 ? 12.850 -5.449 -4.771 1.00 52.44 116 TYR A CA 1
ATOM 921 C C . TYR A 1 116 ? 13.841 -4.595 -5.560 1.00 52.44 116 TYR A C 1
ATOM 923 O O . TYR A 1 116 ? 13.799 -3.364 -5.554 1.00 52.44 116 TYR A O 1
ATOM 931 N N . TYR A 1 117 ? 14.733 -5.288 -6.264 1.00 53.06 117 TYR A N 1
ATOM 932 C CA . TYR A 1 117 ? 15.775 -4.729 -7.117 1.00 53.06 117 TYR A CA 1
ATOM 933 C C . TYR A 1 117 ? 15.527 -5.169 -8.563 1.00 53.06 117 TYR A C 1
ATOM 935 O O . TYR A 1 117 ? 15.500 -6.367 -8.844 1.00 53.06 117 TYR A O 1
ATOM 943 N N . CYS A 1 118 ? 15.370 -4.214 -9.487 1.00 48.44 118 CYS A N 1
ATOM 944 C CA . CYS A 1 118 ? 15.373 -4.502 -10.924 1.00 48.44 118 CYS A CA 1
ATOM 945 C C . CYS A 1 118 ? 16.359 -3.567 -11.634 1.00 48.44 118 CYS A C 1
ATOM 947 O O . CYS A 1 118 ? 16.140 -2.351 -11.635 1.00 48.44 118 CYS A O 1
ATOM 949 N N . PRO A 1 119 ? 17.406 -4.091 -12.291 1.00 48.94 119 PRO A N 1
ATOM 950 C CA . PRO A 1 119 ? 18.204 -3.286 -13.201 1.00 48.94 119 PRO A CA 1
ATOM 951 C C . PRO A 1 119 ? 17.347 -2.929 -14.424 1.00 48.94 119 PRO A C 1
ATOM 953 O O . PRO A 1 119 ? 16.670 -3.790 -14.993 1.00 48.94 119 PRO A O 1
ATOM 956 N N . VAL A 1 120 ? 17.340 -1.654 -14.815 1.00 46.91 120 VAL A N 1
ATOM 957 C CA . VAL A 1 120 ? 16.561 -1.163 -15.960 1.00 46.91 120 VAL A CA 1
ATOM 958 C C . VAL A 1 120 ? 17.502 -0.535 -16.991 1.00 46.91 120 VAL A C 1
ATOM 960 O O . VAL A 1 120 ? 18.164 0.463 -16.708 1.00 46.91 120 VAL A O 1
ATOM 963 N N . GLY A 1 121 ? 17.538 -1.105 -18.203 1.00 45.62 121 GLY A N 1
ATOM 964 C CA . GLY A 1 121 ? 18.425 -0.667 -19.293 1.00 45.62 121 GLY A CA 1
ATOM 965 C C . GLY A 1 121 ? 19.892 -1.061 -19.079 1.00 45.62 121 GLY A C 1
ATOM 966 O O . GLY A 1 121 ? 20.208 -1.698 -18.081 1.00 45.62 121 GLY A O 1
ATOM 967 N N . GLU A 1 122 ? 20.778 -0.714 -20.025 1.00 40.66 122 GLU A N 1
ATOM 968 C CA . GLU A 1 122 ? 22.227 -1.028 -20.059 1.00 40.66 122 GLU A CA 1
ATOM 969 C C . GLU A 1 122 ? 23.016 -0.496 -18.835 1.00 40.66 122 GLU A C 1
ATOM 971 O O . GLU A 1 122 ? 23.845 0.404 -18.947 1.00 40.66 122 GLU A O 1
ATOM 976 N N . GLY A 1 123 ? 22.740 -0.998 -17.631 1.00 40.78 123 GLY A N 1
ATOM 977 C CA . GLY A 1 123 ? 23.520 -0.746 -16.417 1.00 40.78 123 GLY A CA 1
ATOM 978 C C . GLY A 1 123 ? 23.510 0.689 -15.872 1.00 40.78 123 GLY A C 1
ATOM 979 O O . GLY A 1 123 ? 24.267 0.965 -14.948 1.00 40.78 123 GLY A O 1
ATOM 980 N N . LYS A 1 124 ? 22.692 1.611 -16.407 1.00 36.06 124 LYS A N 1
ATOM 981 C CA . LYS A 1 124 ? 22.703 3.040 -16.010 1.00 36.06 124 LYS A CA 1
ATOM 982 C C . LYS A 1 124 ? 21.658 3.444 -14.969 1.00 36.06 124 LYS A C 1
ATOM 984 O O . LYS A 1 124 ? 21.777 4.523 -14.395 1.00 36.06 124 LYS A O 1
ATOM 989 N N . TYR A 1 125 ? 20.652 2.610 -14.708 1.00 41.09 125 TYR A N 1
ATOM 990 C CA . TYR A 1 125 ? 19.621 2.901 -13.714 1.00 41.09 125 TYR A CA 1
ATOM 991 C C . TYR A 1 125 ? 19.410 1.721 -12.767 1.00 41.09 125 TYR A C 1
ATOM 993 O O . TYR A 1 125 ? 19.050 0.620 -13.187 1.00 41.09 125 TYR A O 1
ATOM 1001 N N . GLU A 1 126 ? 19.599 1.982 -11.476 1.00 46.81 126 GLU A N 1
ATOM 1002 C CA . GLU A 1 126 ? 19.298 1.042 -10.400 1.00 46.81 126 GLU A CA 1
ATOM 1003 C C . GLU A 1 126 ? 17.922 1.367 -9.816 1.00 46.81 126 GLU A C 1
ATOM 1005 O O . GLU A 1 126 ? 17.792 2.090 -8.831 1.00 46.81 126 GLU A O 1
ATOM 1010 N N . GLY A 1 127 ? 16.866 0.841 -10.436 1.00 40.56 127 GLY A N 1
ATOM 1011 C CA . GLY A 1 127 ? 15.529 0.944 -9.864 1.00 40.56 127 GLY A CA 1
ATOM 1012 C C . GLY A 1 127 ? 15.448 0.127 -8.574 1.00 40.56 127 GLY A C 1
ATOM 1013 O O . GLY A 1 127 ? 15.345 -1.100 -8.627 1.00 40.56 127 GLY A O 1
ATOM 1014 N N . ARG A 1 128 ? 15.490 0.791 -7.413 1.00 46.16 128 ARG A N 1
ATOM 1015 C CA . ARG A 1 128 ? 15.043 0.192 -6.149 1.00 46.16 128 ARG A CA 1
ATOM 1016 C C . ARG A 1 128 ? 13.544 0.413 -5.993 1.00 46.16 128 ARG A C 1
ATOM 1018 O O . ARG A 1 128 ? 13.078 1.543 -5.926 1.00 46.16 128 ARG A O 1
ATOM 1025 N N . PHE A 1 129 ? 12.808 -0.685 -5.905 1.00 48.06 129 PHE A N 1
ATOM 1026 C CA . PHE A 1 129 ? 11.379 -0.720 -5.636 1.00 48.06 129 PHE A CA 1
ATOM 1027 C C . PHE A 1 129 ? 11.239 -0.757 -4.112 1.00 48.06 129 PHE A C 1
ATOM 1029 O O . PHE A 1 129 ? 11.481 -1.788 -3.479 1.00 48.06 129 PHE A O 1
ATOM 1036 N N . GLY A 1 130 ? 10.990 0.409 -3.520 1.00 45.34 130 GLY A N 1
ATOM 1037 C CA . GLY A 1 130 ? 10.903 0.583 -2.074 1.00 45.34 130 GLY A CA 1
ATOM 1038 C C . GLY A 1 130 ? 9.466 0.769 -1.623 1.00 45.34 130 GLY A C 1
ATOM 1039 O O . GLY A 1 130 ? 8.749 1.581 -2.195 1.00 45.34 130 GLY A O 1
ATOM 1040 N N . ILE A 1 131 ? 9.070 0.054 -0.573 1.00 44.94 131 ILE A N 1
ATOM 1041 C CA . ILE A 1 131 ? 7.940 0.474 0.247 1.00 44.94 131 ILE A CA 1
ATOM 1042 C C . ILE A 1 131 ? 8.406 1.657 1.082 1.00 44.94 131 ILE A C 1
ATOM 1044 O O . ILE A 1 131 ? 9.478 1.628 1.693 1.00 44.94 131 ILE A O 1
ATOM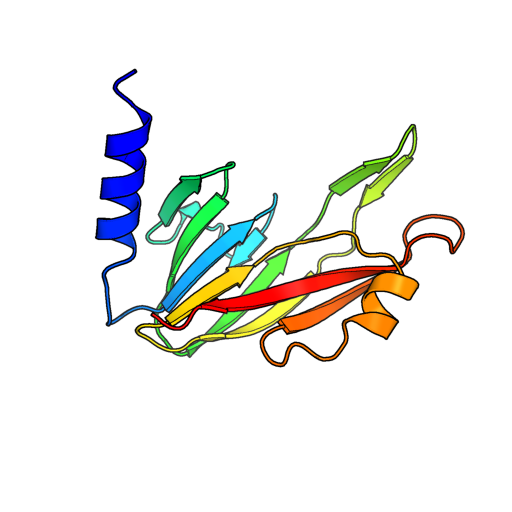 1048 N N . ILE A 1 132 ? 7.620 2.726 1.040 1.00 52.06 132 ILE A N 1
ATOM 1049 C CA . ILE A 1 132 ? 7.930 3.992 1.681 1.00 52.06 132 ILE A CA 1
ATOM 1050 C C . ILE A 1 132 ? 7.106 4.111 2.961 1.00 52.06 132 ILE A C 1
ATOM 1052 O O . ILE A 1 132 ? 5.888 4.204 2.926 1.00 52.06 132 ILE A O 1
ATOM 1056 N N . CYS A 1 133 ? 7.826 4.154 4.074 1.00 48.69 133 CYS A N 1
ATOM 1057 C CA . CYS A 1 133 ? 7.520 4.842 5.322 1.00 48.69 133 CYS A CA 1
ATOM 1058 C C . CYS A 1 133 ? 6.131 4.705 5.950 1.00 48.69 133 CYS A C 1
ATOM 1060 O O . CYS A 1 133 ? 5.112 5.200 5.466 1.00 48.69 133 CYS A O 1
ATOM 1062 N N . PHE A 1 134 ? 6.201 4.148 7.155 1.00 40.88 134 PHE A N 1
ATOM 1063 C CA . PHE A 1 134 ? 5.441 4.536 8.331 1.00 40.88 134 PHE A CA 1
ATOM 1064 C C . PHE A 1 134 ? 5.353 6.067 8.444 1.00 40.88 134 PHE A C 1
ATOM 1066 O O . PHE A 1 134 ? 6.370 6.752 8.572 1.00 40.88 134 PHE A O 1
ATOM 1073 N N . ILE A 1 135 ? 4.146 6.609 8.353 1.00 40.47 135 ILE A N 1
ATOM 1074 C CA . ILE A 1 135 ? 3.842 7.968 8.784 1.00 40.47 135 ILE A CA 1
ATOM 1075 C C . ILE A 1 135 ? 3.270 7.798 10.191 1.00 40.47 135 ILE A C 1
ATOM 1077 O O . ILE A 1 135 ? 2.144 7.319 10.346 1.00 40.47 135 ILE A O 1
ATOM 1081 N N . GLU A 1 136 ? 4.067 8.133 11.209 1.00 36.75 136 GLU A N 1
ATOM 1082 C CA . GLU A 1 136 ? 3.527 8.330 12.557 1.00 36.75 136 GLU A CA 1
ATOM 1083 C C . GLU A 1 136 ? 2.466 9.427 12.488 1.00 36.75 136 GLU A C 1
ATOM 1085 O O . GLU A 1 136 ? 2.676 10.471 11.859 1.00 36.75 136 GLU A O 1
ATOM 1090 N N . ARG A 1 137 ? 1.310 9.146 13.085 1.00 46.19 137 ARG A N 1
ATOM 1091 C CA . ARG A 1 137 ? 0.209 10.100 13.197 1.00 46.19 137 ARG A CA 1
ATOM 1092 C C . ARG A 1 137 ? 0.406 11.026 14.382 1.00 46.19 137 ARG A C 1
ATOM 1094 O O . ARG A 1 137 ? 0.872 10.536 15.434 1.00 46.19 137 ARG A O 1
#

Nearest PDB structures (foldseek):
  4n6r-assembly1_A  TM=3.682E-01  e=2.928E+00  Aspergillus nidulans
  7cmg-assembly1_B  TM=3.241E-01  e=2.625E+00  Porphyromonas gingivalis ATCC 33277
  4fuo-assembly1_A-2  TM=2.348E-01  e=8.721E+00  Staphylococcus epidermidis RP62A